Protein AF-A0A538UBE5-F1 (afdb_monomer)

Secondary structure (DSSP, 8-state):
-----PPTTSPP--EEPPPBSSS-SSS-EEEEEEESS-EEEEEEEEBTT--EEEEEEEEEEE-SEEEEEEE-SB-TTSPBPPS--B-

Mean predicted aligned error: 6.12 Å

Foldseek 3Di:
DDDDPPDPPDQDDKDWDDWPPVVDPQLKIKTKIFDSA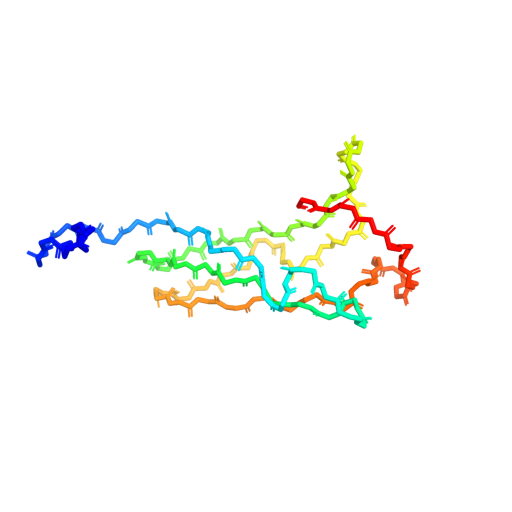WAFDWDFKAAPVRHTFATQHDRDIDGGGMDMTMDRCHGPVRHHDDDHDID

Solvent-accessible surface area (backbone atoms only — not comparable to full-atom values): 5354 Å² total; per-residue (Å²): 133,86,79,82,74,76,67,93,79,69,77,67,56,79,41,81,47,82,54,44,54,72,85,43,94,78,42,45,31,33,42,36,34,32,33,60,45,71,46,70,41,69,41,62,37,19,40,86,87,65,51,78,45,28,75,76,37,74,73,38,77,44,67,54,40,82,46,78,48,77,46,66,40,40,34,76,86,70,46,76,56,79,94,78,70,70,80

pLDDT: mean 89.75, std 14.9, range [38.34, 98.12]

Sequence (87 aa):
GVAAVSPPGAPARFQLLAPSPNPSRDGQLTIRFNLPSTERVSAQVLDVQGHRVRTLATDREFPPGTQVLGWDGRNNAGVSLPNGVYH

Nearest PDB structures (foldseek):
  3osv-assembly1_A  TM=8.724E-01  e=4.148E-03  Pseudomonas aeruginosa
  8jmw-assembly1_A  TM=6.761E-01  e=5.528E-03  Bacillus amyloliquefaciens
  4h5s-assembly1_B  TM=3.848E-01  e=5.472E-01  Homo sapiens
  8ic1-assembly1_A  TM=3.718E-01  e=1.372E+00  Microbacterium arabinogalactanolyticum
  8hhv-assembly1_A  TM=3.005E-01  e=1.372E+00  Microbacterium arabinogalactanolyticum

Structure (mmCIF, N/CA/C/O backbone):
data_AF-A0A538UBE5-F1
#
_entry.id   AF-A0A538UBE5-F1
#
loop_
_atom_site.group_PDB
_atom_site.id
_atom_site.type_symbol
_atom_site.label_atom_id
_atom_site.label_alt_id
_atom_site.label_comp_id
_atom_site.label_asym_id
_atom_site.label_entity_id
_atom_site.label_seq_id
_atom_site.pdbx_PDB_ins_code
_atom_site.Cartn_x
_atom_site.Cartn_y
_atom_site.Cartn_z
_atom_site.occupancy
_atom_site.B_iso_or_equiv
_atom_site.auth_seq_id
_atom_site.auth_comp_id
_atom_site.auth_asym_id
_atom_site.auth_atom_id
_atom_site.pdbx_PDB_model_num
ATOM 1 N N . GLY A 1 1 ? -29.021 4.223 -11.532 1.00 47.78 1 GLY A N 1
ATOM 2 C CA . GLY A 1 1 ? -28.129 3.346 -10.753 1.00 47.78 1 GLY A CA 1
ATOM 3 C C . GLY A 1 1 ? -28.330 3.667 -9.295 1.00 47.78 1 GLY A C 1
ATOM 4 O O . GLY A 1 1 ? -28.312 4.842 -8.958 1.00 47.78 1 GLY A O 1
ATOM 5 N N . VAL A 1 2 ? -28.617 2.675 -8.459 1.00 38.34 2 VAL A N 1
ATOM 6 C CA . VAL A 1 2 ? -28.828 2.910 -7.026 1.00 38.34 2 VAL A CA 1
ATOM 7 C C . VAL A 1 2 ? -27.468 3.096 -6.353 1.00 38.34 2 VAL A C 1
ATOM 9 O O . VAL A 1 2 ? -26.632 2.198 -6.369 1.00 38.34 2 VAL A O 1
ATOM 12 N N . ALA A 1 3 ? -27.217 4.289 -5.816 1.00 45.94 3 ALA A N 1
ATOM 13 C CA . ALA A 1 3 ? -26.121 4.500 -4.885 1.00 45.94 3 ALA A CA 1
ATOM 14 C C . ALA A 1 3 ? -26.533 3.842 -3.564 1.00 45.94 3 ALA A C 1
ATOM 16 O O . ALA A 1 3 ? -27.515 4.253 -2.946 1.00 45.94 3 ALA A O 1
ATOM 17 N N . ALA A 1 4 ? -25.832 2.784 -3.162 1.00 48.03 4 ALA A N 1
ATOM 18 C CA . ALA A 1 4 ? -26.032 2.187 -1.853 1.00 48.03 4 ALA A CA 1
ATOM 19 C C . ALA A 1 4 ? -25.529 3.177 -0.793 1.00 48.03 4 ALA A C 1
ATOM 21 O O . ALA A 1 4 ? -24.328 3.308 -0.567 1.00 48.03 4 ALA A O 1
ATOM 22 N N . VAL A 1 5 ? -26.455 3.903 -0.167 1.00 53.81 5 VAL A N 1
ATOM 23 C CA . VAL A 1 5 ? -26.188 4.596 1.092 1.00 53.81 5 VAL A CA 1
ATOM 24 C C . VAL A 1 5 ? -26.123 3.509 2.158 1.00 53.81 5 VAL A C 1
ATOM 26 O O . VAL A 1 5 ? -27.139 2.897 2.484 1.00 53.81 5 VAL A O 1
ATOM 29 N N . SER A 1 6 ? -24.923 3.209 2.656 1.00 49.31 6 SER A N 1
ATOM 30 C CA . SER A 1 6 ? -24.768 2.328 3.814 1.00 49.31 6 SER A CA 1
ATOM 31 C C . SER A 1 6 ? -25.592 2.890 4.981 1.00 49.31 6 SER A C 1
ATOM 33 O O . SER A 1 6 ? -25.474 4.086 5.263 1.00 49.31 6 SER A O 1
ATOM 35 N N . PRO A 1 7 ? -26.424 2.083 5.663 1.00 49.34 7 PRO A N 1
ATOM 36 C CA . PRO A 1 7 ? -27.191 2.564 6.802 1.00 49.34 7 PRO A CA 1
ATOM 37 C C . PRO A 1 7 ? -26.241 3.038 7.916 1.00 49.34 7 PRO A C 1
ATOM 39 O O . PRO A 1 7 ? -25.225 2.379 8.174 1.00 49.34 7 PRO A O 1
ATOM 42 N N . PRO A 1 8 ? -26.545 4.160 8.593 1.00 49.81 8 PRO A N 1
ATOM 43 C CA . PRO A 1 8 ? -25.789 4.581 9.764 1.00 49.81 8 PRO A CA 1
ATOM 44 C C . PRO A 1 8 ? -25.886 3.486 10.836 1.00 49.81 8 PRO A C 1
ATOM 46 O O . PRO A 1 8 ? -26.978 3.162 11.294 1.00 49.81 8 PRO A O 1
ATOM 49 N N . GLY A 1 9 ? -24.747 2.887 11.204 1.00 58.50 9 GLY A N 1
ATOM 50 C CA . GLY A 1 9 ? -24.660 1.903 12.291 1.00 58.50 9 GLY A CA 1
ATOM 51 C C . GLY A 1 9 ? -24.107 0.521 11.929 1.00 58.50 9 GLY A C 1
ATOM 52 O O . GLY A 1 9 ? -23.882 -0.274 12.837 1.00 58.50 9 GLY A O 1
ATOM 53 N N . ALA A 1 10 ? -23.836 0.210 10.656 1.00 64.62 10 ALA A N 1
ATOM 54 C CA . ALA A 1 10 ? -23.038 -0.981 10.353 1.00 64.62 10 ALA A CA 1
ATOM 55 C C . ALA A 1 10 ? -21.612 -0.790 10.911 1.00 64.62 10 ALA A C 1
ATOM 57 O O . ALA A 1 10 ? -21.041 0.288 10.703 1.00 64.62 10 ALA A O 1
ATOM 58 N N . PRO A 1 11 ? -21.021 -1.783 11.608 1.00 66.19 11 PRO A N 1
ATOM 59 C CA . PRO A 1 11 ? -19.644 -1.666 12.059 1.00 66.19 11 PRO A CA 1
ATOM 60 C C . PRO A 1 11 ? -18.759 -1.396 10.846 1.00 66.19 11 PRO A C 1
ATOM 62 O O . PRO A 1 11 ? -18.902 -2.038 9.797 1.00 66.19 11 PRO A O 1
ATOM 65 N N . ALA A 1 12 ? -17.852 -0.426 10.984 1.00 78.12 12 ALA A N 1
ATOM 66 C CA . ALA A 1 12 ? -16.790 -0.274 10.011 1.00 78.12 12 ALA A CA 1
ATOM 67 C C . ALA A 1 12 ? -16.106 -1.642 9.852 1.00 78.12 12 ALA A C 1
ATOM 69 O O . ALA A 1 12 ? -15.967 -2.403 10.811 1.00 78.12 12 ALA A O 1
ATOM 70 N N . ARG A 1 13 ? -15.713 -1.973 8.628 1.00 89.44 13 ARG A N 1
ATOM 71 C CA . ARG A 1 13 ? -14.961 -3.189 8.316 1.00 89.44 13 ARG A CA 1
ATOM 72 C C . ARG A 1 13 ? -13.676 -2.808 7.614 1.00 89.44 13 ARG A C 1
ATOM 74 O O . ARG A 1 13 ? -13.607 -1.733 7.006 1.00 89.44 13 ARG A O 1
ATOM 81 N N . PHE A 1 14 ? -12.702 -3.710 7.658 1.00 93.38 14 PHE A N 1
ATOM 82 C CA . PHE A 1 14 ? -11.545 -3.599 6.789 1.00 93.38 14 PHE A CA 1
ATOM 83 C C . PHE A 1 14 ? -12.007 -3.479 5.332 1.00 93.38 14 PHE A C 1
ATOM 85 O O . PHE A 1 14 ? -12.831 -4.267 4.855 1.00 93.38 14 PHE A O 1
ATOM 92 N N . GLN A 1 15 ? -11.486 -2.479 4.631 1.00 95.75 15 GLN A N 1
ATOM 93 C CA . GLN A 1 15 ? -11.735 -2.294 3.209 1.00 95.75 15 GLN A CA 1
ATOM 94 C C . GLN A 1 15 ? -10.450 -1.846 2.532 1.00 95.75 15 GLN A C 1
ATOM 96 O O . GLN A 1 15 ? -9.953 -0.763 2.824 1.00 95.75 15 GLN A O 1
ATOM 101 N N . LEU A 1 16 ? -9.953 -2.645 1.591 1.00 95.69 16 LEU A N 1
ATOM 102 C CA . LEU A 1 16 ? -8.911 -2.229 0.660 1.00 95.69 16 LEU A CA 1
ATOM 103 C C . LEU A 1 16 ? -9.564 -1.498 -0.518 1.00 95.69 16 LEU A C 1
ATOM 105 O O . LEU A 1 16 ? -10.500 -2.012 -1.132 1.00 95.69 16 LEU A O 1
ATOM 109 N N . LEU A 1 17 ? -9.105 -0.286 -0.811 1.00 95.88 17 LEU A N 1
ATOM 110 C CA . LEU A 1 17 ? -9.562 0.497 -1.952 1.00 95.88 17 LEU A CA 1
ATOM 111 C C . LEU A 1 17 ? -8.632 0.257 -3.144 1.00 95.88 17 LEU A C 1
ATOM 113 O O . LEU A 1 17 ? -7.456 -0.068 -2.978 1.00 95.88 17 LEU A O 1
ATOM 117 N N . ALA A 1 18 ? -9.164 0.459 -4.350 1.00 94.12 18 ALA A N 1
ATOM 118 C CA . ALA A 1 18 ? -8.372 0.371 -5.568 1.00 94.12 18 ALA A CA 1
ATOM 119 C C . ALA A 1 18 ? -7.170 1.340 -5.511 1.00 94.12 18 ALA A C 1
ATOM 121 O O . ALA A 1 18 ? -7.351 2.501 -5.119 1.00 94.12 18 ALA A O 1
ATOM 122 N N . PRO A 1 19 ? -5.965 0.895 -5.913 1.00 95.38 19 PRO A N 1
ATOM 123 C CA . PRO A 1 19 ? -4.809 1.771 -6.021 1.00 95.38 19 PRO A CA 1
ATOM 124 C C . PRO A 1 19 ? -5.066 2.946 -6.971 1.00 95.38 19 PRO A C 1
ATOM 126 O O . PRO A 1 19 ? -5.762 2.788 -7.975 1.00 95.38 19 PRO A O 1
ATOM 129 N N . SER A 1 20 ? -4.498 4.118 -6.674 1.00 96.50 20 SER A N 1
ATOM 130 C CA . SER A 1 20 ? -4.674 5.316 -7.504 1.00 96.50 20 SER A CA 1
ATOM 131 C C . SER A 1 20 ? -3.399 6.169 -7.607 1.00 96.50 20 SER A C 1
ATOM 133 O O . SER A 1 20 ? -2.797 6.456 -6.563 1.00 96.50 20 SER A O 1
ATOM 135 N N . PRO A 1 21 ? -3.009 6.613 -8.823 1.00 95.69 21 PRO A N 1
ATOM 136 C CA . PRO A 1 21 ? -3.608 6.251 -10.116 1.00 95.69 21 PRO A CA 1
ATOM 137 C C . PRO A 1 21 ? -3.323 4.788 -10.506 1.00 95.69 21 PRO A C 1
ATOM 139 O O . PRO A 1 21 ? -2.255 4.258 -10.215 1.00 95.69 21 PRO A O 1
ATOM 142 N N . ASN A 1 22 ? -4.274 4.140 -11.185 1.00 90.00 22 ASN A N 1
ATOM 143 C CA . ASN A 1 22 ? -4.093 2.823 -11.797 1.00 90.00 22 ASN A CA 1
ATOM 144 C C . ASN A 1 22 ? -4.829 2.773 -13.157 1.00 90.00 22 ASN A C 1
ATOM 146 O O . ASN A 1 22 ? -6.062 2.828 -13.155 1.00 90.00 22 ASN A O 1
ATOM 150 N N . PRO A 1 23 ? -4.118 2.703 -14.304 1.00 92.50 23 PRO A N 1
ATOM 151 C CA . PRO A 1 23 ? -2.657 2.604 -14.429 1.00 92.50 23 PRO A CA 1
ATOM 152 C C . PRO A 1 23 ? -1.920 3.876 -13.978 1.00 92.50 23 PRO A C 1
ATOM 154 O O . PRO A 1 23 ? -2.394 4.989 -14.220 1.00 92.50 23 PRO A O 1
ATOM 157 N N . SER A 1 24 ? -0.754 3.727 -13.345 1.00 93.75 24 SER A N 1
ATOM 158 C CA . SER A 1 24 ? 0.145 4.850 -13.048 1.00 93.75 24 SER A CA 1
ATOM 159 C C . SER A 1 24 ? 1.013 5.176 -14.268 1.00 93.75 24 SER A C 1
ATOM 161 O O . SER A 1 24 ? 1.402 4.289 -15.026 1.00 93.75 24 SER A O 1
ATOM 163 N N . ARG A 1 25 ? 1.295 6.465 -14.501 1.00 90.62 25 ARG A N 1
ATOM 164 C CA . ARG A 1 25 ? 2.107 6.904 -15.656 1.00 90.62 25 ARG A CA 1
ATOM 165 C C . ARG A 1 25 ? 3.609 6.831 -15.388 1.00 90.62 25 ARG A C 1
ATOM 167 O O . ARG A 1 25 ? 4.382 6.626 -16.313 1.00 90.62 25 ARG A O 1
ATOM 174 N N . ASP A 1 26 ? 4.002 7.026 -14.138 1.00 91.56 26 ASP A N 1
ATOM 175 C CA . ASP A 1 26 ? 5.381 7.152 -13.660 1.00 91.56 26 ASP A CA 1
ATOM 176 C C . ASP A 1 26 ? 5.743 6.074 -12.622 1.00 91.56 26 ASP A C 1
ATOM 178 O O . ASP A 1 26 ? 6.768 6.172 -11.951 1.00 91.56 26 ASP A O 1
ATOM 182 N N . GLY A 1 27 ? 4.889 5.055 -12.468 1.00 90.62 27 GLY A N 1
ATOM 183 C CA . GLY A 1 27 ? 5.033 4.005 -11.460 1.00 90.62 27 GLY A CA 1
ATOM 184 C C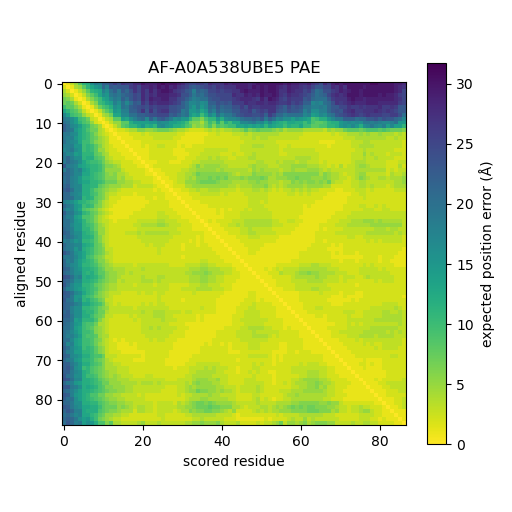 . GLY A 1 27 ? 4.538 4.398 -10.065 1.00 90.62 27 GLY A C 1
ATOM 185 O O . GLY A 1 27 ? 4.400 3.517 -9.218 1.00 90.62 27 GLY A O 1
ATOM 186 N N . GLN A 1 28 ? 4.211 5.672 -9.815 1.0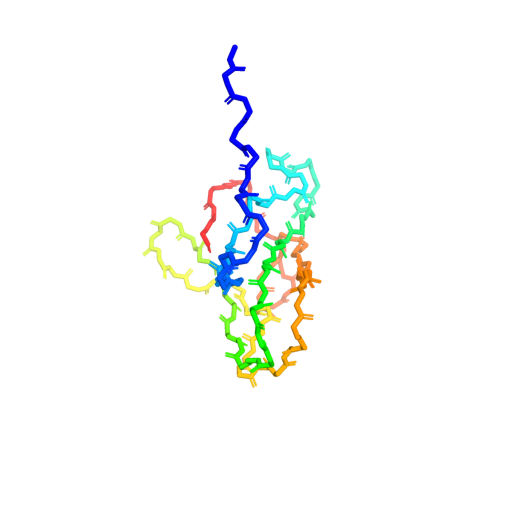0 94.81 28 GLN A N 1
ATOM 187 C CA . GLN A 1 28 ? 3.771 6.130 -8.500 1.00 94.81 28 GLN A CA 1
ATOM 188 C C . GLN A 1 28 ? 2.271 5.913 -8.307 1.00 94.81 28 GLN A C 1
ATOM 190 O O . GLN A 1 28 ? 1.446 6.325 -9.126 1.00 94.81 2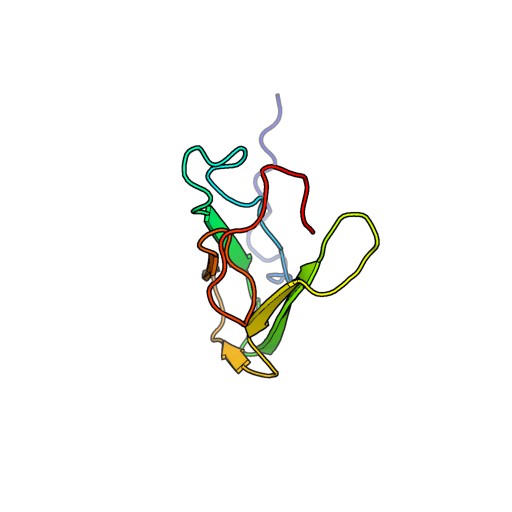8 GLN A O 1
ATOM 195 N N . LEU A 1 29 ? 1.906 5.279 -7.196 1.00 97.00 29 LEU A N 1
ATOM 196 C CA . LEU A 1 29 ? 0.520 5.090 -6.792 1.00 97.00 29 LEU A CA 1
ATOM 197 C C . LEU A 1 29 ? 0.362 5.079 -5.275 1.00 97.00 29 LEU A C 1
ATOM 199 O O . LEU A 1 29 ? 1.312 4.920 -4.507 1.00 97.00 29 LEU A O 1
ATOM 203 N N . THR A 1 30 ? -0.881 5.236 -4.845 1.00 97.56 30 THR A N 1
ATOM 204 C CA . THR A 1 30 ? -1.283 5.113 -3.448 1.00 97.56 30 THR A CA 1
ATOM 205 C C . THR A 1 30 ? -2.256 3.961 -3.280 1.00 97.56 30 THR A C 1
ATOM 207 O O . THR A 1 30 ? -3.140 3.749 -4.108 1.00 97.56 30 THR A O 1
ATOM 210 N N . ILE A 1 31 ? -2.100 3.230 -2.184 1.00 97.19 31 ILE A N 1
ATOM 211 C CA . ILE A 1 31 ? -2.978 2.155 -1.741 1.00 97.19 31 ILE A CA 1
ATOM 212 C C . ILE A 1 31 ? -3.692 2.674 -0.502 1.00 97.19 31 ILE A C 1
ATOM 214 O O . ILE A 1 31 ? -3.061 2.981 0.513 1.00 97.19 31 ILE A O 1
ATOM 218 N N . ARG A 1 32 ? -5.014 2.814 -0.597 1.00 97.69 32 ARG A N 1
ATOM 219 C CA . ARG A 1 32 ? -5.850 3.278 0.511 1.00 97.69 32 ARG A CA 1
ATOM 220 C C . ARG A 1 32 ? -6.557 2.089 1.135 1.00 97.69 32 ARG A C 1
ATOM 222 O O . ARG A 1 32 ? -7.059 1.229 0.418 1.00 97.69 32 ARG A O 1
ATOM 229 N N . PHE A 1 33 ? -6.644 2.062 2.455 1.00 97.12 33 PHE A N 1
ATOM 230 C CA . PHE A 1 33 ? -7.449 1.075 3.167 1.00 97.12 33 PHE A CA 1
ATOM 231 C C . PHE A 1 33 ? -8.131 1.713 4.371 1.00 97.12 33 PHE A C 1
ATOM 233 O O . PHE A 1 33 ? -7.620 2.673 4.940 1.00 97.12 33 PHE A O 1
ATOM 240 N N . ASN A 1 34 ? -9.307 1.216 4.735 1.00 96.75 34 ASN A N 1
ATOM 241 C CA . ASN A 1 34 ? -10.046 1.669 5.905 1.00 96.75 34 ASN A CA 1
ATOM 242 C C . ASN A 1 34 ? -9.937 0.634 7.022 1.00 96.75 34 ASN A C 1
ATOM 244 O O . ASN A 1 34 ? -10.167 -0.549 6.771 1.00 96.75 34 ASN A O 1
ATOM 248 N N . LEU A 1 35 ? -9.630 1.091 8.234 1.00 96.56 35 LEU A N 1
ATOM 249 C CA . LEU A 1 35 ? -9.598 0.269 9.440 1.00 96.56 35 LEU A CA 1
ATOM 250 C C . LEU A 1 35 ? -10.760 0.621 10.379 1.00 96.56 35 LEU A C 1
ATOM 252 O O . LEU A 1 35 ? -11.044 1.806 10.575 1.00 96.56 35 LEU A O 1
ATOM 256 N N . PRO A 1 36 ? -11.432 -0.373 10.979 1.00 95.06 36 PRO A N 1
ATOM 257 C CA . PRO A 1 36 ? -12.513 -0.136 11.932 1.00 95.06 36 PRO A CA 1
ATOM 258 C C . PRO A 1 36 ? -12.032 0.213 13.343 1.00 95.06 36 PRO A C 1
ATOM 260 O O . PRO A 1 36 ? -12.750 0.863 14.100 1.00 95.06 36 PRO A O 1
ATOM 263 N N . SER A 1 37 ? -10.816 -0.199 13.681 1.00 95.06 37 SER A N 1
ATOM 264 C CA . SER A 1 37 ? -10.144 0.014 14.960 1.00 95.06 37 SER A CA 1
ATOM 265 C C . SER A 1 37 ? -8.639 0.126 14.728 1.00 95.06 37 SER A C 1
ATOM 267 O O . SER A 1 37 ? -8.170 0.007 13.598 1.00 95.06 37 SER A O 1
ATOM 269 N N . THR A 1 38 ? -7.869 0.347 15.790 1.00 96.81 38 THR A N 1
ATOM 270 C CA . THR A 1 38 ? -6.412 0.220 15.712 1.00 96.81 38 THR A CA 1
ATOM 271 C C . THR A 1 38 ? -6.043 -1.225 15.376 1.00 96.81 38 THR A C 1
ATOM 273 O O . THR A 1 38 ? -6.466 -2.144 16.076 1.00 96.81 38 THR A O 1
ATOM 276 N N . GLU A 1 39 ? -5.264 -1.426 14.315 1.00 96.69 39 GLU A N 1
ATOM 277 C CA . GLU A 1 39 ? -4.836 -2.751 13.852 1.00 96.69 39 GLU A CA 1
ATOM 278 C C . GLU A 1 39 ? -3.365 -2.750 13.422 1.00 96.69 39 GLU A C 1
ATOM 280 O O . GLU A 1 39 ? -2.810 -1.716 13.035 1.00 96.69 39 GLU A O 1
ATOM 285 N N . ARG A 1 40 ? -2.734 -3.931 13.463 1.00 97.62 40 ARG A N 1
ATOM 286 C CA . ARG A 1 40 ? -1.400 -4.166 12.899 1.00 97.62 40 ARG A CA 1
ATOM 287 C C . ARG A 1 40 ? -1.523 -4.667 11.467 1.00 97.62 40 ARG A C 1
ATOM 289 O O . ARG A 1 40 ? -2.151 -5.690 11.212 1.00 97.62 40 ARG A O 1
ATOM 296 N N . VAL A 1 41 ? -0.904 -3.950 10.535 1.00 96.75 41 VAL A N 1
ATOM 297 C CA . VAL A 1 41 ? -1.007 -4.202 9.097 1.00 96.75 41 VAL A CA 1
ATOM 298 C C . VAL A 1 41 ? 0.358 -4.569 8.530 1.00 96.75 41 VAL A C 1
ATOM 300 O O . VAL A 1 41 ? 1.362 -3.885 8.750 1.00 96.75 41 VAL A O 1
ATOM 303 N N . SER A 1 42 ? 0.372 -5.639 7.737 1.00 97.69 42 SER A N 1
ATOM 304 C CA . SER A 1 42 ? 1.475 -5.976 6.842 1.00 97.69 42 SER A CA 1
ATOM 305 C C . SER A 1 42 ? 1.012 -5.798 5.403 1.00 97.69 42 SER A C 1
ATOM 307 O O . SER A 1 42 ? -0.043 -6.298 5.022 1.00 97.69 42 SER A O 1
ATOM 309 N N . ALA A 1 43 ? 1.800 -5.081 4.610 1.00 97.00 43 ALA A N 1
ATOM 310 C CA . ALA A 1 43 ? 1.473 -4.756 3.229 1.00 97.00 43 ALA A CA 1
ATOM 311 C C . ALA A 1 43 ? 2.692 -5.009 2.347 1.00 97.00 43 ALA A C 1
ATOM 313 O O . ALA A 1 43 ? 3.799 -4.542 2.634 1.00 97.00 43 ALA A O 1
ATOM 314 N N . GLN A 1 44 ? 2.483 -5.768 1.280 1.00 97.50 44 GLN A N 1
ATOM 315 C CA . GLN A 1 44 ? 3.516 -6.201 0.350 1.00 97.50 44 GLN A CA 1
ATOM 316 C C . GLN A 1 44 ? 2.981 -6.038 -1.067 1.00 97.50 44 GLN A C 1
ATOM 318 O O . GLN A 1 44 ? 1.779 -6.147 -1.273 1.00 97.50 44 GLN A O 1
ATOM 323 N N . VAL A 1 45 ? 3.885 -5.774 -2.003 1.00 96.44 45 VAL A N 1
ATOM 324 C CA . VAL A 1 45 ? 3.607 -5.769 -3.436 1.00 96.44 45 VAL A CA 1
ATOM 325 C C . VAL A 1 45 ? 4.213 -7.031 -4.026 1.00 96.44 45 VAL A C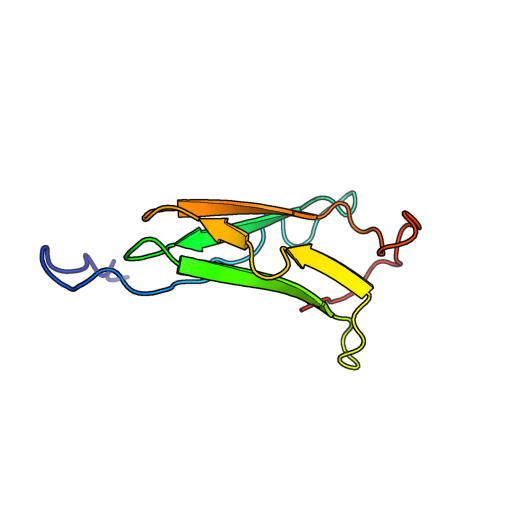 1
ATOM 327 O O . VAL A 1 45 ? 5.393 -7.326 -3.781 1.00 96.44 45 VAL A O 1
ATOM 330 N N . LEU A 1 46 ? 3.413 -7.760 -4.788 1.00 96.75 46 LEU A N 1
ATOM 331 C CA . LEU A 1 46 ? 3.753 -9.008 -5.452 1.00 96.75 46 LEU A CA 1
ATOM 332 C C . LEU A 1 46 ? 3.709 -8.823 -6.973 1.00 96.75 46 LEU A C 1
ATOM 334 O O . LEU A 1 46 ? 2.918 -8.031 -7.484 1.00 96.75 46 LEU A O 1
ATOM 338 N N . ASP A 1 47 ? 4.540 -9.556 -7.709 1.00 94.38 47 ASP A N 1
ATOM 339 C CA . ASP A 1 47 ? 4.350 -9.731 -9.153 1.00 94.38 47 ASP A CA 1
ATOM 340 C C . ASP A 1 47 ? 3.204 -10.722 -9.453 1.00 94.38 47 ASP A C 1
ATOM 342 O O . ASP A 1 47 ? 2.620 -11.330 -8.553 1.00 94.38 47 ASP A O 1
ATOM 346 N N . VAL A 1 48 ? 2.872 -10.906 -10.735 1.00 94.25 48 VAL A N 1
ATOM 347 C CA . VAL A 1 48 ? 1.807 -11.842 -11.154 1.00 94.25 48 VAL A CA 1
ATOM 348 C C . VAL A 1 48 ? 2.143 -13.316 -10.898 1.00 94.25 48 VAL A C 1
ATOM 350 O O . VAL A 1 48 ? 1.253 -14.161 -10.968 1.00 94.25 48 VAL A O 1
ATOM 353 N N . GLN A 1 49 ? 3.406 -13.644 -10.611 1.00 95.06 49 GLN A N 1
ATOM 354 C CA . GLN A 1 49 ? 3.827 -14.977 -10.176 1.00 95.06 49 GLN A CA 1
ATOM 355 C C . GLN A 1 49 ? 3.740 -15.144 -8.647 1.00 95.06 49 GLN A C 1
ATOM 357 O O . GLN A 1 49 ? 3.991 -16.234 -8.134 1.00 95.06 49 GLN A O 1
ATOM 362 N N . GLY A 1 50 ? 3.358 -14.094 -7.913 1.00 94.31 50 GLY A N 1
ATOM 363 C CA . GLY A 1 50 ? 3.274 -14.087 -6.456 1.00 94.31 50 GLY A CA 1
ATOM 364 C C . GLY A 1 50 ? 4.609 -13.822 -5.758 1.00 94.31 50 GLY A C 1
ATOM 365 O O . GLY A 1 50 ? 4.678 -13.916 -4.530 1.00 94.31 50 GLY A O 1
ATOM 366 N N . HIS A 1 51 ? 5.678 -13.476 -6.485 1.00 94.62 51 HIS A N 1
ATOM 367 C CA . HIS A 1 51 ? 6.935 -13.104 -5.846 1.00 94.62 51 HIS A CA 1
ATOM 368 C C . HIS A 1 51 ? 6.831 -11.714 -5.240 1.00 94.62 51 HIS A C 1
ATOM 370 O O . HIS A 1 51 ? 6.436 -10.745 -5.887 1.00 94.62 51 HIS A O 1
ATOM 376 N N . ARG A 1 52 ? 7.278 -11.593 -3.993 1.00 96.56 52 ARG A N 1
ATOM 377 C CA . ARG A 1 52 ? 7.352 -10.308 -3.306 1.00 96.56 52 ARG A CA 1
ATOM 378 C C . ARG A 1 52 ? 8.416 -9.408 -3.923 1.00 96.56 52 ARG A C 1
ATOM 380 O O . ARG A 1 52 ? 9.607 -9.693 -3.812 1.00 96.56 52 ARG A O 1
ATOM 387 N N . VAL A 1 53 ? 7.990 -8.261 -4.444 1.00 96.56 53 VAL A N 1
ATOM 388 C CA . VAL A 1 53 ? 8.882 -7.247 -5.024 1.00 96.56 53 VAL A CA 1
ATOM 389 C C . VAL A 1 53 ? 9.144 -6.077 -4.073 1.00 96.56 53 VAL A C 1
ATOM 391 O O . VAL A 1 53 ? 10.249 -5.530 -4.058 1.00 96.56 53 VAL A O 1
ATOM 394 N N . ARG A 1 54 ? 8.172 -5.709 -3.229 1.00 97.38 54 ARG A N 1
ATOM 395 C CA . ARG A 1 54 ? 8.297 -4.602 -2.266 1.00 97.38 54 ARG A CA 1
ATOM 396 C C . ARG A 1 54 ? 7.558 -4.923 -0.972 1.00 97.38 54 ARG A C 1
ATOM 398 O O . ARG A 1 54 ? 6.484 -5.510 -0.999 1.00 97.38 54 ARG A O 1
ATOM 405 N N . THR A 1 55 ? 8.105 -4.495 0.159 1.00 97.56 55 THR A N 1
ATOM 406 C CA . THR A 1 55 ? 7.384 -4.446 1.437 1.00 97.56 55 THR A CA 1
ATOM 407 C C . THR A 1 55 ? 7.085 -2.987 1.771 1.00 97.56 55 THR A C 1
ATOM 409 O O . THR A 1 55 ? 7.998 -2.164 1.802 1.00 97.56 55 THR A O 1
ATOM 412 N N . LEU A 1 56 ? 5.814 -2.656 1.994 1.00 96.94 56 LEU A N 1
ATOM 413 C CA . LEU A 1 56 ? 5.354 -1.299 2.323 1.00 96.94 56 LEU A CA 1
ATOM 414 C C . LEU A 1 56 ? 5.146 -1.112 3.830 1.00 96.94 56 LEU A C 1
ATOM 416 O O . LEU A 1 56 ? 5.343 -0.019 4.357 1.00 96.94 56 LEU A O 1
ATOM 420 N N . ALA A 1 57 ? 4.759 -2.182 4.524 1.00 97.38 57 ALA A N 1
ATOM 421 C CA . ALA A 1 57 ? 4.621 -2.221 5.973 1.00 97.38 57 ALA A CA 1
ATOM 422 C C . ALA A 1 57 ? 4.858 -3.646 6.488 1.00 97.38 57 ALA A C 1
ATOM 424 O O . ALA A 1 57 ? 4.420 -4.610 5.857 1.00 97.38 57 ALA A O 1
ATOM 425 N N . THR A 1 58 ? 5.500 -3.762 7.650 1.00 97.94 58 THR A N 1
ATOM 426 C CA . THR A 1 58 ? 5.698 -5.027 8.372 1.00 97.94 58 THR A CA 1
ATOM 427 C C . THR A 1 58 ? 5.203 -4.838 9.793 1.00 97.94 58 THR A C 1
ATOM 429 O O . THR A 1 58 ? 5.807 -4.067 10.534 1.00 97.94 58 THR A O 1
ATOM 432 N N . ASP A 1 59 ? 4.111 -5.516 10.146 1.00 96.81 59 ASP A N 1
ATOM 433 C CA . ASP A 1 59 ? 3.506 -5.477 11.486 1.00 96.81 59 ASP A CA 1
ATOM 434 C C . ASP A 1 59 ? 3.353 -4.054 12.064 1.00 96.81 59 ASP A C 1
ATOM 436 O O . ASP A 1 59 ? 3.610 -3.784 13.238 1.00 96.81 59 ASP A O 1
ATOM 440 N N . ARG A 1 60 ? 2.977 -3.098 11.206 1.00 98.00 60 ARG A N 1
ATOM 441 C CA . ARG A 1 60 ? 2.884 -1.688 11.588 1.00 98.00 60 ARG A CA 1
ATOM 442 C C . ARG A 1 60 ? 1.494 -1.391 12.126 1.00 98.00 60 ARG A C 1
ATOM 444 O O . ARG A 1 60 ? 0.504 -1.699 11.472 1.00 98.00 60 ARG A O 1
ATOM 451 N N . GLU A 1 61 ? 1.429 -0.742 13.280 1.00 98.12 61 GLU A N 1
ATOM 452 C CA . GLU A 1 61 ? 0.172 -0.276 13.861 1.00 98.12 61 GLU A CA 1
ATOM 453 C C . GLU A 1 61 ? -0.364 0.961 13.121 1.00 98.12 61 GLU A C 1
ATOM 455 O O . GLU A 1 61 ? 0.387 1.896 12.821 1.00 98.12 61 GLU A O 1
ATOM 460 N N . PHE A 1 62 ? -1.665 0.964 12.835 1.00 97.81 62 PHE A N 1
ATOM 461 C CA . PHE A 1 62 ? -2.387 2.089 12.247 1.00 97.81 62 PHE A CA 1
ATOM 462 C C . PHE A 1 62 ? -3.669 2.383 13.041 1.00 97.81 62 PHE A C 1
ATOM 464 O O . PHE A 1 62 ? -4.319 1.443 13.500 1.00 97.81 62 PHE A O 1
ATOM 471 N N . PRO A 1 63 ? -4.062 3.664 13.188 1.00 97.06 63 PRO A N 1
ATOM 472 C CA . PRO A 1 63 ? -5.295 4.041 13.875 1.00 97.06 63 PRO A CA 1
ATOM 473 C C . PRO A 1 63 ? -6.551 3.704 13.042 1.00 97.06 63 PRO A C 1
ATOM 475 O O . PRO A 1 63 ? -6.446 3.458 11.834 1.00 97.06 63 PRO A O 1
ATOM 478 N N . PRO A 1 64 ? -7.756 3.742 13.644 1.00 96.38 64 PRO A N 1
ATOM 479 C CA . PRO A 1 64 ? -9.003 3.624 12.891 1.00 96.38 64 PRO A CA 1
ATOM 480 C C . PRO A 1 64 ? -9.139 4.723 11.829 1.00 96.38 64 PRO A C 1
ATOM 482 O O . PRO A 1 64 ? -8.625 5.834 11.979 1.00 96.38 64 PRO A O 1
ATOM 485 N N . GLY A 1 65 ? -9.886 4.419 10.769 1.00 95.31 65 GLY A N 1
ATOM 486 C CA . GLY A 1 65 ? -10.145 5.318 9.648 1.00 95.31 65 GLY A CA 1
ATOM 487 C C . GLY A 1 65 ? -9.332 4.987 8.398 1.00 95.31 65 GLY A C 1
ATOM 488 O O . GLY A 1 65 ? -8.781 3.896 8.246 1.00 95.31 65 GLY A O 1
ATOM 489 N N . THR A 1 66 ? -9.300 5.935 7.459 1.00 96.50 66 THR A N 1
ATOM 490 C CA . THR A 1 66 ? -8.611 5.756 6.176 1.00 96.50 66 THR A CA 1
ATOM 491 C C . THR A 1 66 ? -7.110 5.964 6.322 1.00 96.50 66 THR A C 1
ATOM 493 O O . THR A 1 66 ? -6.655 7.050 6.671 1.00 96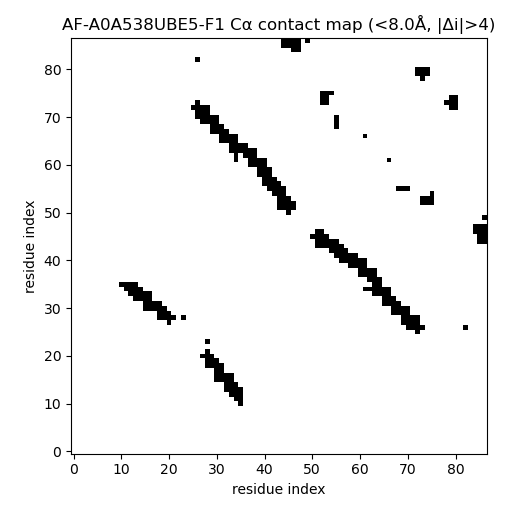.50 66 THR A O 1
ATOM 496 N N . GLN A 1 67 ? -6.358 4.938 5.948 1.00 97.88 67 GLN A N 1
ATOM 497 C CA . GLN A 1 67 ? -4.907 4.922 5.870 1.00 97.88 67 GLN A CA 1
ATOM 498 C C . GLN A 1 67 ? -4.441 4.943 4.414 1.00 97.88 67 GLN A C 1
ATOM 500 O O . GLN A 1 67 ? -5.183 4.571 3.497 1.00 97.88 67 GLN A O 1
ATOM 505 N N . VAL A 1 68 ? -3.199 5.380 4.202 1.00 97.81 68 VAL A N 1
ATOM 506 C CA . VAL A 1 68 ? -2.580 5.492 2.877 1.00 97.81 68 VAL A CA 1
ATOM 507 C C . VAL A 1 68 ? -1.157 4.947 2.929 1.00 97.81 68 VAL A C 1
ATOM 509 O O . VAL A 1 68 ? -0.363 5.349 3.778 1.00 97.81 68 VAL A O 1
ATOM 512 N N . LEU A 1 69 ? -0.825 4.064 1.992 1.00 97.94 69 LEU A N 1
ATOM 513 C CA . LEU A 1 69 ? 0.542 3.630 1.713 1.00 97.94 69 LEU A CA 1
ATOM 514 C C . LEU A 1 69 ? 0.914 4.035 0.287 1.00 97.94 69 LEU A C 1
ATOM 516 O O . LEU A 1 69 ? 0.115 3.873 -0.631 1.00 97.94 69 LEU A O 1
ATOM 520 N N . GLY A 1 70 ? 2.116 4.574 0.103 1.00 97.00 70 GLY A N 1
ATOM 521 C CA . GLY A 1 70 ? 2.645 4.926 -1.213 1.00 97.00 70 GLY A CA 1
ATOM 522 C C . GLY A 1 70 ? 3.532 3.822 -1.771 1.00 97.00 70 G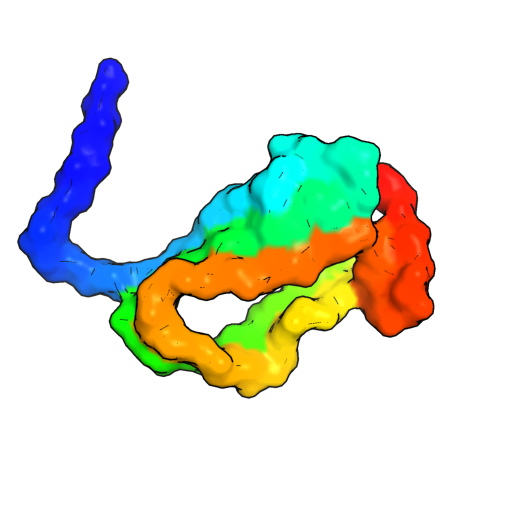LY A C 1
ATOM 523 O O . GLY A 1 70 ? 4.282 3.192 -1.025 1.00 97.00 70 GLY A O 1
ATOM 524 N N . TRP A 1 71 ? 3.482 3.629 -3.083 1.00 96.88 71 TRP A N 1
ATOM 525 C CA . TRP A 1 71 ? 4.451 2.829 -3.818 1.00 96.88 71 TRP A CA 1
ATOM 526 C C . TRP A 1 71 ? 4.931 3.605 -5.044 1.00 96.88 71 TRP A C 1
ATOM 528 O O . TRP A 1 71 ? 4.148 4.256 -5.724 1.00 96.88 71 TRP A O 1
ATOM 538 N N . ASP A 1 72 ? 6.232 3.556 -5.296 1.00 96.06 72 ASP A N 1
ATOM 539 C CA . ASP A 1 72 ? 6.954 4.334 -6.307 1.00 96.06 72 ASP A CA 1
ATOM 540 C C . ASP A 1 72 ? 7.356 3.491 -7.531 1.00 96.06 72 ASP A C 1
ATOM 542 O O . ASP A 1 72 ? 8.232 3.887 -8.299 1.00 96.06 7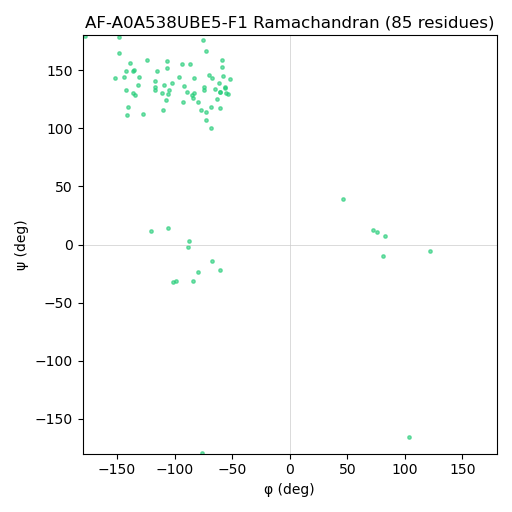2 ASP A O 1
ATOM 546 N N . GLY A 1 73 ? 6.781 2.294 -7.678 1.00 95.38 73 GLY A N 1
ATOM 547 C CA . GLY A 1 73 ? 7.125 1.360 -8.751 1.00 95.38 73 GLY A CA 1
ATOM 548 C C . GLY A 1 73 ? 8.497 0.697 -8.585 1.00 95.38 73 GLY A C 1
ATOM 549 O O . GLY A 1 73 ? 8.998 0.083 -9.527 1.00 95.38 73 GLY A O 1
ATOM 550 N N . ARG A 1 74 ? 9.138 0.812 -7.412 1.00 96.81 74 ARG A N 1
ATOM 551 C CA . ARG A 1 74 ? 10.462 0.225 -7.145 1.00 96.81 74 ARG A CA 1
ATOM 552 C C . ARG A 1 74 ? 10.381 -0.989 -6.229 1.00 96.81 74 ARG A C 1
ATOM 554 O O . ARG A 1 74 ? 9.511 -1.078 -5.354 1.00 96.81 74 ARG A O 1
ATOM 561 N N . ASN A 1 75 ? 11.332 -1.902 -6.381 1.00 96.06 75 ASN A N 1
ATOM 562 C CA . ASN A 1 75 ? 11.519 -3.017 -5.454 1.00 96.06 75 ASN A CA 1
ATOM 563 C C . ASN A 1 75 ? 12.198 -2.576 -4.139 1.00 96.06 75 ASN A C 1
ATOM 565 O O . ASN A 1 75 ? 12.521 -1.403 -3.946 1.00 96.06 75 ASN A O 1
ATOM 569 N N . ASN A 1 76 ? 12.437 -3.519 -3.223 1.00 93.38 76 ASN A N 1
ATOM 570 C CA . ASN A 1 76 ? 13.133 -3.255 -1.951 1.00 93.38 76 ASN A CA 1
ATOM 571 C C . ASN A 1 76 ? 14.578 -2.732 -2.109 1.00 93.38 76 ASN A C 1
ATOM 573 O O . ASN A 1 76 ? 15.092 -2.110 -1.186 1.00 93.38 76 ASN A O 1
ATOM 577 N N . ALA A 1 77 ? 15.228 -2.965 -3.253 1.00 95.06 77 ALA A N 1
ATOM 578 C CA . ALA A 1 77 ? 16.566 -2.449 -3.557 1.00 95.06 77 ALA A CA 1
ATOM 579 C C . ALA A 1 77 ? 16.536 -1.040 -4.187 1.00 95.06 77 ALA A C 1
ATOM 581 O O . ALA A 1 77 ? 17.578 -0.516 -4.570 1.00 95.06 77 ALA A O 1
ATOM 582 N N . GLY A 1 78 ? 15.355 -0.427 -4.332 1.00 94.69 78 GLY A N 1
ATOM 583 C CA . GLY A 1 78 ? 15.194 0.888 -4.957 1.00 94.69 78 GLY A CA 1
ATOM 584 C C . GLY A 1 78 ? 15.299 0.875 -6.486 1.00 94.69 78 GLY A C 1
ATOM 585 O O . GLY A 1 78 ? 15.352 1.944 -7.099 1.00 94.69 78 GLY A O 1
ATOM 586 N N . VAL A 1 79 ? 15.307 -0.306 -7.108 1.00 95.88 79 VAL A N 1
ATOM 587 C CA . VAL A 1 79 ? 15.356 -0.474 -8.566 1.00 95.88 79 VAL A CA 1
ATOM 588 C C . VAL A 1 79 ? 13.947 -0.352 -9.137 1.00 95.88 79 VAL A C 1
ATOM 590 O O . VAL A 1 79 ? 13.028 -1.014 -8.648 1.00 95.88 79 VAL A O 1
A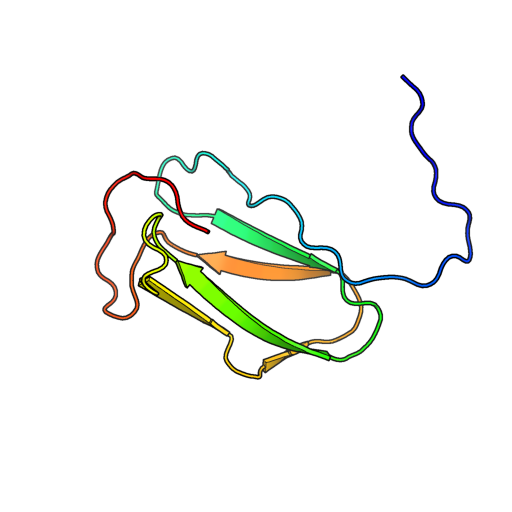TOM 593 N N . SER A 1 80 ? 13.785 0.483 -10.168 1.00 95.38 80 SER A N 1
ATOM 594 C CA . SER A 1 80 ? 12.526 0.608 -10.909 1.00 95.38 80 SER A CA 1
ATOM 595 C C . SER A 1 80 ? 12.153 -0.719 -11.553 1.00 95.38 80 SER A C 1
ATOM 597 O O . SER A 1 80 ? 12.978 -1.353 -12.212 1.00 95.38 80 SER A O 1
ATOM 599 N N . LEU A 1 81 ? 10.906 -1.129 -11.365 1.00 94.56 81 LEU A N 1
ATOM 600 C CA . LEU A 1 81 ? 10.375 -2.323 -11.995 1.00 94.56 81 LEU A CA 1
ATOM 601 C C . LEU A 1 81 ? 9.819 -2.006 -13.393 1.00 94.56 81 LEU A C 1
ATOM 603 O O . LEU A 1 81 ? 9.448 -0.861 -13.663 1.00 94.56 81 LEU A O 1
ATOM 607 N N . PRO A 1 82 ? 9.762 -3.002 -14.294 1.00 92.81 82 PRO A N 1
ATOM 608 C CA . PRO A 1 82 ? 9.082 -2.861 -15.575 1.00 92.81 82 PRO A CA 1
ATOM 609 C C . PRO A 1 82 ? 7.598 -2.512 -15.411 1.00 92.81 82 PRO A C 1
ATOM 611 O O . PRO A 1 82 ? 6.975 -2.823 -14.399 1.00 92.81 82 PRO A O 1
ATOM 614 N N . ASN A 1 83 ? 7.001 -1.938 -16.456 1.00 89.94 83 ASN A N 1
ATOM 615 C CA . ASN A 1 83 ? 5.548 -1.803 -16.517 1.00 89.94 83 ASN A CA 1
ATOM 616 C C . ASN A 1 83 ? 4.899 -3.194 -16.483 1.00 89.94 83 ASN A C 1
ATOM 618 O O . ASN A 1 83 ? 5.282 -4.081 -17.248 1.00 89.94 83 ASN A O 1
ATOM 622 N N . GLY A 1 84 ? 3.902 -3.376 -15.621 1.00 91.06 84 GLY A N 1
ATOM 623 C CA . GLY A 1 84 ? 3.271 -4.672 -15.411 1.00 91.06 84 GLY A CA 1
ATOM 624 C C . GLY A 1 84 ? 2.129 -4.614 -14.407 1.00 91.06 84 GLY A C 1
ATOM 625 O O . GLY A 1 84 ? 1.801 -3.557 -13.868 1.00 91.06 84 GLY A O 1
ATOM 626 N N . VAL A 1 85 ? 1.514 -5.772 -14.181 1.00 92.62 85 VAL A N 1
ATOM 627 C CA . VAL A 1 85 ? 0.488 -5.949 -13.152 1.00 92.62 85 VAL A CA 1
ATOM 628 C C . VAL A 1 85 ? 1.161 -6.416 -11.868 1.00 92.62 85 VAL A C 1
ATOM 630 O O . VAL A 1 85 ? 2.027 -7.289 -11.894 1.00 92.62 85 VAL A O 1
ATOM 633 N N . TYR A 1 86 ? 0.737 -5.823 -10.758 1.00 93.50 86 TYR A N 1
ATOM 634 C CA . TYR A 1 86 ? 1.219 -6.121 -9.418 1.00 93.50 86 TYR A CA 1
ATOM 635 C C . TYR A 1 86 ? 0.029 -6.222 -8.464 1.00 93.50 86 TYR A C 1
ATOM 637 O O . TYR A 1 86 ? -0.996 -5.566 -8.685 1.00 93.50 86 TYR A O 1
ATOM 645 N N . HIS A 1 87 ? 0.174 -7.047 -7.430 1.00 89.81 87 HIS A N 1
ATOM 646 C CA . HIS A 1 87 ? -0.848 -7.316 -6.416 1.00 89.81 87 HIS A CA 1
ATOM 647 C C . HIS A 1 87 ? -0.416 -6.843 -5.034 1.00 89.81 87 HIS A C 1
ATOM 649 O O . HIS A 1 87 ? 0.786 -6.979 -4.719 1.00 89.81 87 HIS A O 1
#

InterPro domains:
  IPR025965 FlgD/Vpr, Ig-like domain [PF13860] (27-86)

Radius of gyration: 15.16 Å; Cα contacts (8 Å, |Δi|>4): 152; chains: 1; bounding box: 45×22×32 Å

Organism: Eiseniibacteriota bacterium (NCBI:txid2212470)